Protein AF-T0ZWB0-F1 (afdb_monomer_lite)

Secondary structure (DSSP, 8-state):
--TTTT-TTB---SSTTS---BHHHHHHHHHHHHHHHHHHH-TTTS-------PPP-TTS-S--GGGSPPHHHHTHHHHHHTTTTEEEEEEEEEEEPSS-TTSEEEEEEEEEEEESHIIIIIHHHHHHHHHHHHHHHHHT-S-HHHHHHHHHHHHHHHHHHH-

Radius of gyration: 36.81 Å; chains: 1; bounding box: 70×58×89 Å

Structure (mmCIF, N/CA/C/O backbone):
data_AF-T0ZWB0-F1
#
_entry.id   AF-T0ZWB0-F1
#
loop_
_atom_site.group_PDB
_atom_site.id
_atom_site.type_symbol
_atom_site.label_atom_id
_atom_site.label_alt_id
_atom_site.label_comp_id
_atom_site.label_asym_id
_atom_site.label_entity_id
_atom_site.label_seq_id
_atom_site.pdbx_PDB_ins_code
_atom_site.Cartn_x
_atom_site.Cartn_y
_atom_site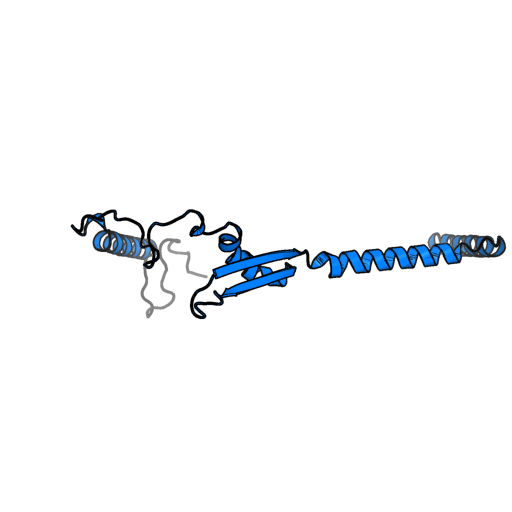.Cartn_z
_atom_site.occupancy
_atom_site.B_iso_or_equiv
_atom_site.auth_seq_id
_atom_site.auth_comp_id
_atom_site.auth_asym_id
_atom_site.auth_atom_id
_atom_site.pdbx_PDB_model_num
ATOM 1 N N . PRO A 1 1 ? -31.741 -39.037 -15.501 1.00 48.69 1 PRO A N 1
ATOM 2 C CA . PRO A 1 1 ? -32.359 -37.693 -15.590 1.00 48.69 1 PRO A CA 1
ATOM 3 C C . PRO A 1 1 ? -33.832 -37.750 -15.142 1.00 48.69 1 PRO A C 1
ATOM 5 O O . PRO A 1 1 ? -34.722 -37.926 -15.963 1.00 48.69 1 PRO A O 1
ATOM 8 N N . SER A 1 2 ? -34.085 -37.709 -13.832 1.00 53.72 2 SER A N 1
ATOM 9 C CA . SER A 1 2 ? -35.435 -37.913 -13.268 1.00 53.72 2 SER A CA 1
ATOM 10 C C . SER A 1 2 ? -35.796 -36.952 -12.130 1.00 53.72 2 SER A C 1
ATOM 12 O O . SER A 1 2 ? -36.906 -37.020 -11.615 1.00 53.72 2 SER A O 1
ATOM 14 N N . ALA A 1 3 ? -34.905 -36.025 -11.761 1.00 52.75 3 ALA A N 1
ATOM 15 C CA . ALA A 1 3 ? -35.101 -35.150 -10.601 1.00 52.75 3 ALA A CA 1
ATOM 16 C C . ALA A 1 3 ? -36.174 -34.056 -10.794 1.00 52.75 3 ALA A C 1
ATOM 18 O O . ALA A 1 3 ? -36.592 -33.444 -9.820 1.00 52.75 3 ALA A O 1
ATOM 19 N N . SER A 1 4 ? -36.631 -33.788 -12.024 1.00 56.62 4 SER A N 1
ATOM 20 C CA . SER A 1 4 ? -37.589 -32.709 -12.323 1.00 56.62 4 SER A CA 1
ATOM 21 C C . SER A 1 4 ? -39.024 -33.175 -12.603 1.00 56.62 4 SER A C 1
ATOM 23 O O . SER A 1 4 ? -39.907 -32.334 -12.758 1.00 56.62 4 SER A O 1
ATOM 25 N N . ILE A 1 5 ? -39.291 -34.487 -12.654 1.00 60.41 5 ILE A N 1
ATOM 26 C CA . ILE A 1 5 ? -40.583 -35.027 -13.129 1.00 60.41 5 ILE A CA 1
ATOM 27 C C . ILE A 1 5 ? -41.739 -34.725 -12.156 1.00 60.41 5 ILE A C 1
ATOM 29 O O . ILE A 1 5 ? -42.873 -34.569 -12.592 1.00 60.41 5 ILE A O 1
ATOM 33 N N . HIS A 1 6 ? -41.463 -34.573 -10.856 1.00 58.78 6 HIS A N 1
ATOM 34 C CA . HIS A 1 6 ? -42.477 -34.271 -9.829 1.00 58.78 6 HIS A CA 1
ATOM 35 C C . HIS A 1 6 ? -42.479 -32.792 -9.391 1.00 58.78 6 HIS A C 1
ATOM 37 O O . HIS A 1 6 ? -43.031 -32.436 -8.350 1.00 58.78 6 HIS A O 1
ATOM 43 N N . GLY A 1 7 ? -41.888 -31.918 -10.211 1.00 62.66 7 GLY A N 1
ATOM 44 C CA . GLY A 1 7 ? -41.811 -30.482 -9.967 1.00 62.66 7 GLY A CA 1
ATOM 45 C C . GLY A 1 7 ? -40.606 -30.074 -9.117 1.00 62.66 7 GLY A C 1
ATOM 46 O O . GLY A 1 7 ? -40.237 -30.735 -8.152 1.00 62.66 7 GLY A O 1
ATOM 47 N N . TRP A 1 8 ? -40.023 -28.924 -9.465 1.00 59.03 8 TRP A N 1
ATOM 48 C CA . TRP A 1 8 ? -38.860 -28.275 -8.832 1.00 59.03 8 TRP A CA 1
ATOM 49 C C . TRP A 1 8 ? -38.935 -28.070 -7.305 1.00 59.03 8 TRP A C 1
ATOM 51 O O . TRP A 1 8 ? -37.942 -27.717 -6.676 1.00 59.03 8 TRP A O 1
ATOM 61 N N . LEU A 1 9 ? -40.116 -28.259 -6.714 1.00 61.00 9 LEU A N 1
ATOM 62 C CA . LEU A 1 9 ? -40.409 -27.988 -5.312 1.00 61.00 9 LEU A CA 1
ATOM 63 C C . LEU A 1 9 ? -40.000 -29.143 -4.375 1.00 61.00 9 LEU A C 1
ATOM 65 O O . LEU A 1 9 ? -39.824 -28.944 -3.169 1.00 61.00 9 LEU A O 1
ATOM 69 N N . TRP A 1 10 ? -39.844 -30.351 -4.922 1.00 58.97 10 TRP A N 1
ATOM 70 C CA . TRP A 1 10 ? -39.532 -31.566 -4.175 1.00 58.97 10 TRP A CA 1
ATOM 71 C C . TRP A 1 10 ? -38.142 -32.073 -4.556 1.00 58.97 10 TRP A C 1
ATOM 73 O O . TRP A 1 10 ? -37.889 -32.383 -5.718 1.00 58.97 10 TRP A O 1
ATOM 83 N N . LEU A 1 11 ? -37.238 -32.204 -3.578 1.00 60.94 11 LEU A N 1
ATOM 84 C CA . LEU A 1 11 ? -35.995 -32.953 -3.767 1.00 60.94 11 LEU A CA 1
ATOM 85 C C . LEU A 1 11 ? -36.364 -34.441 -3.720 1.00 60.94 11 LEU A C 1
ATOM 87 O O . LEU A 1 11 ? -36.394 -35.055 -2.653 1.00 60.94 11 LEU A O 1
ATOM 91 N N . THR A 1 12 ? -36.760 -34.994 -4.867 1.00 57.28 12 THR A N 1
ATOM 92 C CA . THR A 1 12 ? -37.188 -36.395 -4.969 1.00 57.28 12 THR A CA 1
ATOM 93 C C . THR A 1 12 ? -36.032 -37.334 -4.614 1.00 57.28 12 THR A C 1
ATOM 95 O O . THR A 1 12 ? -34.913 -37.110 -5.089 1.00 57.28 12 THR A O 1
ATOM 98 N N . PRO A 1 13 ? -36.274 -38.391 -3.823 1.00 57.09 13 PRO A N 1
ATOM 99 C CA . PRO A 1 13 ? -35.223 -39.284 -3.354 1.00 57.09 13 PRO A CA 1
ATOM 100 C C . PRO A 1 13 ? -34.591 -40.028 -4.529 1.00 57.09 13 PRO A C 1
ATOM 102 O O . PRO A 1 13 ? -35.283 -40.615 -5.359 1.00 57.09 13 PRO A O 1
ATOM 105 N N . VAL A 1 14 ? -33.260 -40.038 -4.576 1.00 62.16 14 VAL A N 1
ATOM 106 C CA . VAL A 1 14 ? -32.497 -40.845 -5.542 1.00 62.16 14 VAL A CA 1
ATOM 107 C C . VAL A 1 14 ? -32.408 -42.321 -5.130 1.00 62.16 14 VAL A C 1
ATOM 109 O O . VAL A 1 14 ? -32.095 -43.164 -5.966 1.00 62.16 14 VAL A O 1
ATOM 112 N N . SER A 1 15 ? -32.702 -42.656 -3.865 1.00 64.12 15 SER A N 1
ATOM 113 C CA . SER A 1 15 ? -32.778 -44.033 -3.358 1.00 64.12 15 SER A CA 1
ATOM 114 C C . SER A 1 15 ? -33.653 -44.138 -2.097 1.00 64.12 15 SER A C 1
ATOM 116 O O . SER A 1 15 ? -33.823 -43.165 -1.365 1.00 64.12 15 SER A O 1
ATOM 118 N N . ALA A 1 16 ? -34.194 -45.332 -1.819 1.00 63.72 16 ALA A N 1
ATOM 119 C CA . ALA A 1 16 ? -35.109 -45.600 -0.697 1.00 63.72 16 ALA A CA 1
ATOM 120 C 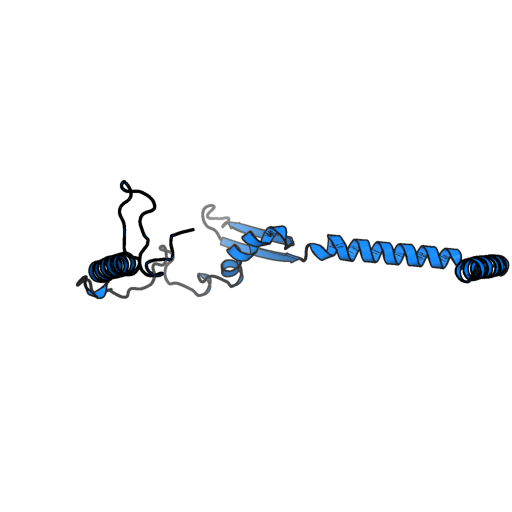C . ALA A 1 16 ? -34.476 -45.451 0.705 1.00 63.72 16 ALA A C 1
ATOM 122 O O . ALA A 1 16 ? -35.192 -45.415 1.701 1.00 63.72 16 ALA A O 1
ATOM 123 N N . GLY A 1 17 ? -33.144 -45.362 0.787 1.00 66.38 17 GLY A N 1
ATOM 124 C CA . GLY A 1 17 ? -32.413 -45.129 2.037 1.00 66.38 17 GLY A CA 1
ATOM 125 C C . GLY A 1 17 ? -32.155 -43.652 2.351 1.00 66.38 17 GLY A C 1
ATOM 126 O O . GLY A 1 17 ? -31.572 -43.357 3.390 1.00 66.38 17 GLY A O 1
ATOM 127 N N . VAL A 1 18 ? -32.546 -42.724 1.470 1.00 64.75 18 VAL A N 1
ATOM 128 C CA . VAL A 1 18 ? -32.284 -41.287 1.629 1.00 64.75 18 VAL A CA 1
ATOM 129 C C . VAL A 1 18 ? -33.598 -40.556 1.886 1.00 64.75 18 VAL A C 1
ATOM 131 O O . VAL A 1 18 ? -34.528 -40.609 1.081 1.00 64.75 18 VAL A O 1
ATOM 134 N N . ALA A 1 19 ? -33.677 -39.867 3.025 1.00 59.78 19 ALA A N 1
ATOM 135 C CA . ALA A 1 19 ? -34.845 -39.085 3.408 1.00 59.78 19 ALA A CA 1
ATOM 136 C C . ALA A 1 19 ? -35.159 -38.005 2.354 1.00 59.78 19 ALA A C 1
ATOM 138 O O . ALA A 1 19 ? -34.281 -37.262 1.916 1.00 59.78 19 ALA A O 1
ATOM 139 N N . SER A 1 20 ? -36.425 -37.937 1.938 1.00 60.09 20 SER A N 1
ATOM 140 C CA . SER A 1 20 ? -36.923 -36.925 1.000 1.00 60.09 20 SER A CA 1
ATOM 141 C C . SER A 1 20 ? -37.364 -35.693 1.773 1.00 60.09 20 SER A C 1
ATOM 143 O O . SER A 1 20 ? -38.243 -35.790 2.628 1.00 60.09 20 SER A O 1
ATOM 145 N N . TYR A 1 21 ? -36.793 -34.534 1.462 1.00 66.81 21 TYR A N 1
ATOM 146 C CA . TYR A 1 21 ? -37.167 -33.269 2.088 1.00 66.81 21 TYR A CA 1
ATOM 147 C C . TYR A 1 21 ? -37.747 -32.331 1.030 1.00 66.81 21 TYR A C 1
ATOM 149 O O . TYR A 1 21 ? -37.176 -32.175 -0.049 1.00 66.81 21 TYR A O 1
ATOM 157 N N . SER A 1 22 ? -38.881 -31.687 1.311 1.00 72.94 22 SER A N 1
ATOM 158 C CA . SER A 1 22 ? -39.372 -30.636 0.417 1.00 72.94 22 SER A CA 1
ATOM 159 C C . SER A 1 22 ? -38.541 -29.371 0.635 1.00 72.94 22 SER A C 1
ATOM 161 O O . SER A 1 22 ? -38.298 -28.967 1.777 1.00 72.94 22 SER A O 1
ATOM 163 N N . ALA A 1 23 ? -38.079 -28.745 -0.451 1.00 76.88 23 ALA A N 1
ATOM 164 C CA . ALA A 1 23 ? -37.282 -27.523 -0.356 1.00 76.88 23 ALA A CA 1
ATOM 165 C C . ALA A 1 23 ? -38.018 -26.406 0.424 1.00 76.88 23 ALA A C 1
ATOM 167 O O . ALA A 1 23 ? -37.387 -25.781 1.280 1.00 76.88 23 ALA A O 1
ATOM 168 N N . PRO A 1 24 ? -39.345 -26.202 0.256 1.00 81.25 24 PRO A N 1
ATOM 169 C CA . PRO A 1 24 ? -40.090 -25.243 1.069 1.00 81.25 24 PRO A CA 1
ATOM 170 C C . PRO A 1 24 ? -40.121 -25.595 2.556 1.00 81.25 24 PRO A C 1
ATOM 172 O O . PRO A 1 24 ? -40.014 -24.691 3.381 1.00 81.25 24 PRO A O 1
ATOM 175 N N . LEU A 1 25 ? -40.239 -26.881 2.921 1.00 82.62 25 LEU A N 1
ATOM 176 C CA . LEU A 1 25 ? -40.238 -27.283 4.332 1.00 82.62 25 LEU A CA 1
ATOM 177 C C . LEU A 1 25 ? -38.886 -27.003 4.974 1.00 82.62 25 LEU A C 1
ATOM 179 O O . LEU A 1 25 ? -38.849 -26.426 6.056 1.00 82.62 25 LEU A O 1
ATOM 183 N N . VAL A 1 26 ? -37.785 -27.332 4.298 1.00 85.19 26 VAL A N 1
ATOM 184 C CA . VAL A 1 26 ? -36.436 -27.058 4.816 1.00 85.19 26 VAL A CA 1
ATOM 185 C C . VAL A 1 26 ? -36.215 -25.558 4.998 1.00 85.19 26 VAL A C 1
ATOM 187 O O . VAL A 1 26 ? -35.767 -25.132 6.061 1.00 85.19 26 VAL A O 1
ATOM 190 N N . VAL A 1 27 ? -36.583 -24.746 4.002 1.00 88.88 27 VAL A N 1
ATOM 191 C CA . VAL A 1 27 ? -36.461 -23.283 4.088 1.00 88.88 27 VAL A CA 1
ATOM 192 C C . VAL A 1 27 ? -37.349 -22.727 5.203 1.00 88.88 27 VAL A C 1
ATOM 194 O O . VAL A 1 27 ? -36.884 -21.909 5.991 1.00 88.88 27 VAL A O 1
ATOM 197 N N . SER A 1 28 ? -38.593 -23.197 5.330 1.00 90.75 28 SER A N 1
ATOM 198 C CA . SER A 1 28 ? -39.494 -22.769 6.407 1.00 90.75 28 SER A CA 1
ATOM 199 C C . SER A 1 28 ? -38.959 -23.146 7.789 1.00 90.75 28 SER A C 1
ATOM 201 O O . SER A 1 28 ? -38.955 -22.310 8.688 1.00 90.75 28 SER A O 1
ATOM 203 N N . GLY A 1 29 ? -38.425 -24.360 7.947 1.00 93.12 29 GLY A N 1
ATOM 204 C CA . GLY A 1 29 ? -37.815 -24.823 9.190 1.00 93.12 29 GLY A CA 1
ATOM 205 C C . GLY A 1 29 ? -36.586 -23.998 9.557 1.00 93.12 29 GLY A C 1
ATOM 206 O O . GLY A 1 29 ? -36.442 -23.595 10.709 1.00 93.12 29 GLY A O 1
ATOM 207 N N . LEU A 1 30 ? -35.743 -23.671 8.572 1.00 93.94 30 LEU A N 1
ATOM 208 C CA . LEU A 1 30 ? -34.593 -22.792 8.762 1.00 93.94 30 LEU A CA 1
ATOM 209 C C . LEU A 1 30 ? -35.025 -21.378 9.165 1.00 93.94 30 LEU A C 1
ATOM 211 O O . LEU A 1 30 ? -34.473 -20.825 10.110 1.00 93.94 30 LEU A O 1
ATOM 215 N N . LEU A 1 31 ? -36.026 -20.801 8.494 1.00 96.25 31 LEU A N 1
ATOM 216 C CA . LEU A 1 31 ? -36.557 -19.477 8.830 1.00 96.25 31 LEU A CA 1
ATOM 217 C C . LEU A 1 31 ? -37.158 -19.444 10.237 1.00 96.25 31 LEU A C 1
ATOM 219 O O . LEU A 1 31 ? -36.924 -18.487 10.969 1.00 96.25 31 LEU A O 1
ATOM 223 N N . VAL A 1 32 ? -37.884 -20.490 10.639 1.00 96.62 32 VAL A N 1
ATOM 224 C CA . VAL A 1 32 ? -38.422 -20.620 12.000 1.00 96.62 32 VAL A CA 1
ATOM 225 C C . VAL A 1 32 ? -37.289 -20.750 13.014 1.00 96.62 32 VAL A C 1
ATOM 227 O O . VAL A 1 32 ? -37.296 -20.037 14.012 1.00 96.62 32 VAL A O 1
ATOM 230 N N . ALA A 1 33 ? -36.285 -21.589 12.755 1.00 95.94 33 ALA A N 1
ATOM 231 C CA . ALA A 1 33 ? -35.133 -21.746 13.642 1.00 95.94 33 ALA A CA 1
ATOM 232 C C . ALA A 1 33 ? -34.343 -20.435 13.794 1.00 95.94 33 ALA A C 1
ATOM 234 O O . ALA A 1 33 ? -34.011 -20.040 14.912 1.00 95.94 33 ALA A O 1
ATOM 235 N N . LEU A 1 34 ? -34.098 -19.724 12.689 1.00 96.00 34 LEU A N 1
ATOM 236 C CA . LEU A 1 34 ? -33.466 -18.403 12.690 1.00 96.00 34 LEU A CA 1
ATOM 237 C C . LEU A 1 34 ? -34.335 -17.361 13.397 1.00 96.00 34 LEU A C 1
ATOM 239 O O . LEU A 1 34 ? -33.804 -16.544 14.140 1.00 96.00 34 LEU A O 1
ATOM 243 N N . GLY A 1 35 ? -35.655 -17.399 13.208 1.00 95.56 35 GLY A N 1
ATOM 244 C CA . GLY A 1 35 ? -36.605 -16.513 13.877 1.00 95.56 35 GLY A CA 1
ATOM 245 C C . GLY A 1 35 ? -36.625 -16.731 15.388 1.00 95.56 35 GLY A C 1
ATOM 246 O O . GLY A 1 35 ? -36.502 -15.772 16.144 1.00 95.56 35 GLY A O 1
ATOM 247 N N . ILE A 1 36 ? -36.691 -17.988 15.836 1.00 94.94 36 ILE A N 1
ATOM 248 C CA . ILE A 1 36 ? -36.590 -18.361 17.253 1.00 94.94 36 ILE A CA 1
ATOM 249 C C . ILE A 1 36 ? -35.235 -17.918 17.813 1.00 94.94 36 ILE A C 1
ATOM 251 O O . ILE A 1 36 ? -35.192 -17.275 18.860 1.00 94.94 36 ILE A O 1
ATOM 255 N N . GLY A 1 37 ? -34.136 -18.206 17.108 1.00 93.31 37 GLY A N 1
ATOM 256 C CA . GLY A 1 37 ? -32.793 -17.786 17.506 1.00 93.31 37 GLY A CA 1
ATOM 257 C C . GLY A 1 37 ? -32.666 -16.267 17.619 1.00 93.31 37 GLY A C 1
ATOM 258 O O . GLY A 1 37 ? -32.148 -15.769 18.614 1.00 93.31 37 GLY A O 1
ATOM 259 N N . TYR A 1 38 ? -33.203 -15.527 16.646 1.00 92.25 38 TYR A N 1
ATOM 260 C CA . TYR A 1 38 ? -33.249 -14.070 16.664 1.00 92.25 38 TYR A CA 1
ATOM 261 C C . TYR A 1 38 ? -34.016 -13.572 17.881 1.00 92.25 38 TYR A C 1
ATOM 263 O O . TYR A 1 38 ? -33.454 -12.809 18.649 1.00 92.25 38 TYR A O 1
ATOM 271 N N . VAL A 1 39 ? -35.249 -14.039 18.092 1.00 90.56 39 VAL A N 1
ATOM 272 C CA . VAL A 1 39 ? -36.121 -13.657 19.214 1.00 90.56 39 VAL A CA 1
ATOM 273 C C . VAL A 1 39 ? -35.430 -13.937 20.556 1.00 90.56 39 VAL A C 1
ATOM 275 O O . VAL A 1 39 ? -35.257 -13.020 21.355 1.00 90.56 39 VAL A O 1
ATOM 278 N N . LEU A 1 40 ? -34.929 -15.157 20.777 1.00 89.44 40 LEU A N 1
ATOM 279 C CA . LEU A 1 40 ? -34.262 -15.547 22.028 1.00 89.44 40 LEU A CA 1
ATOM 280 C C . LEU A 1 40 ? -32.976 -14.756 22.309 1.00 89.44 40 LEU A C 1
ATOM 282 O O . LEU A 1 40 ? -32.699 -14.420 23.461 1.00 89.44 40 LEU A O 1
ATOM 286 N N . LEU A 1 41 ? -32.181 -14.467 21.275 1.00 87.06 41 LEU A N 1
ATOM 287 C CA . LEU A 1 41 ? -30.928 -13.716 21.404 1.00 87.06 41 LEU A CA 1
ATOM 288 C C . LEU A 1 41 ? -31.136 -12.201 21.315 1.00 87.06 41 LEU A C 1
ATOM 290 O O . LEU A 1 41 ? -30.195 -11.442 21.561 1.00 87.06 41 LEU A O 1
ATOM 294 N N . HIS A 1 42 ? -32.341 -11.742 20.964 1.00 85.38 42 HIS A N 1
ATOM 295 C CA . HIS A 1 42 ? -32.579 -10.340 20.689 1.00 85.38 42 HIS A CA 1
ATOM 296 C C . HIS A 1 42 ? -32.376 -9.518 21.970 1.00 85.38 42 HIS A C 1
ATOM 298 O O . HIS A 1 42 ? -33.062 -9.742 22.973 1.00 85.38 42 HIS A O 1
ATOM 304 N N . PRO A 1 43 ? -31.508 -8.493 21.949 1.00 75.12 43 PRO A N 1
ATOM 305 C CA . PRO A 1 43 ? -31.202 -7.709 23.140 1.00 75.12 43 PRO A CA 1
ATOM 306 C C . PRO A 1 43 ? -32.422 -7.025 23.764 1.00 75.12 43 PRO A C 1
ATOM 308 O O . PRO A 1 43 ? -32.412 -6.787 24.962 1.00 75.12 43 PRO A O 1
ATOM 311 N N . ARG A 1 44 ? -33.484 -6.740 22.988 1.00 71.06 44 ARG A N 1
ATOM 312 C CA . ARG A 1 44 ? -34.731 -6.162 23.535 1.00 71.06 44 ARG A CA 1
ATOM 313 C C . ARG A 1 44 ? -35.567 -7.142 24.364 1.00 71.06 44 ARG A C 1
ATOM 315 O O . ARG A 1 44 ? -36.411 -6.679 25.116 1.00 71.06 44 ARG A O 1
ATOM 322 N N . MET A 1 45 ? -35.381 -8.457 24.214 1.00 69.75 45 MET A N 1
ATOM 323 C CA . MET A 1 45 ? -36.087 -9.453 25.037 1.00 69.75 45 MET A CA 1
ATOM 324 C C . MET A 1 45 ? -35.381 -9.725 26.359 1.00 69.75 45 MET A C 1
ATOM 326 O O . MET A 1 45 ? -36.013 -10.105 27.343 1.00 69.75 45 MET A O 1
ATOM 330 N N . ARG A 1 46 ? -34.070 -9.478 26.417 1.00 70.38 46 ARG A N 1
ATOM 331 C CA . ARG A 1 46 ? -33.376 -9.347 27.691 1.00 70.38 46 ARG A CA 1
ATOM 332 C C . ARG A 1 46 ? -33.772 -8.001 28.297 1.00 70.38 46 ARG A C 1
ATOM 334 O O . ARG A 1 46 ? -33.387 -6.961 27.784 1.00 70.38 46 ARG A O 1
ATOM 341 N N . ASN A 1 47 ? -34.460 -8.020 29.439 1.00 65.31 47 ASN A N 1
ATOM 342 C CA . ASN A 1 47 ? -34.779 -6.843 30.272 1.00 65.31 47 ASN A CA 1
ATOM 343 C C . ASN A 1 47 ? -33.542 -6.062 30.789 1.00 65.31 47 ASN A C 1
ATOM 345 O O . ASN A 1 47 ? -33.650 -5.232 31.688 1.00 65.31 47 ASN A O 1
ATOM 349 N N . GLY A 1 48 ? -32.350 -6.308 30.242 1.00 68.44 48 GLY A N 1
ATOM 350 C CA . GLY A 1 48 ? -31.174 -5.492 30.483 1.00 68.44 48 GLY A CA 1
ATOM 351 C C . GLY A 1 48 ? -31.267 -4.232 29.638 1.00 68.44 48 GLY A C 1
ATOM 352 O O . GLY A 1 48 ? -30.968 -4.262 28.446 1.00 68.44 48 GLY A O 1
ATOM 353 N N . ALA A 1 49 ? -31.665 -3.118 30.250 1.00 71.62 49 ALA A N 1
ATOM 354 C CA . ALA A 1 49 ? -31.503 -1.810 29.635 1.00 71.62 49 ALA A CA 1
ATOM 355 C C . ALA A 1 49 ? -30.040 -1.666 29.186 1.00 71.62 49 ALA A C 1
ATOM 357 O O . ALA A 1 49 ? -29.126 -1.676 30.013 1.00 71.62 49 ALA A O 1
ATOM 358 N N . ILE A 1 50 ? -29.808 -1.578 27.873 1.00 75.44 50 ILE A N 1
ATOM 359 C CA . ILE A 1 50 ? -28.470 -1.339 27.331 1.00 75.44 50 ILE A CA 1
ATOM 360 C C . ILE A 1 50 ? -28.071 0.065 27.778 1.00 75.44 50 ILE A C 1
ATOM 362 O O . ILE A 1 50 ? -28.496 1.070 27.202 1.00 75.44 50 ILE A O 1
ATOM 366 N N . ARG A 1 51 ? -27.285 0.139 28.852 1.00 81.69 51 ARG A N 1
ATOM 367 C CA . ARG A 1 51 ? -26.788 1.402 29.382 1.00 81.69 51 ARG A CA 1
ATOM 368 C C . ARG A 1 51 ? -25.760 1.955 28.405 1.00 81.69 51 ARG A C 1
ATOM 370 O O . ARG A 1 51 ? -24.728 1.335 28.163 1.00 81.69 51 ARG A O 1
ATOM 377 N N . ARG A 1 52 ? -26.025 3.147 27.870 1.00 84.88 52 ARG A N 1
ATOM 378 C CA . ARG A 1 52 ? -25.000 3.923 27.170 1.00 84.88 52 ARG A CA 1
ATOM 379 C C . ARG A 1 52 ? -24.048 4.493 28.216 1.00 84.88 52 ARG A C 1
ATOM 381 O O . ARG A 1 52 ? -24.462 5.249 29.091 1.00 84.88 52 ARG A O 1
ATOM 388 N N . VAL A 1 53 ? -22.795 4.082 28.138 1.00 87.12 53 VAL A N 1
ATOM 389 C CA . VAL A 1 53 ? -21.678 4.618 28.920 1.00 87.12 53 VAL A CA 1
ATOM 390 C C . VAL A 1 53 ? -20.644 5.190 27.957 1.00 87.12 53 VAL A C 1
ATOM 392 O O . VAL A 1 53 ? -20.736 4.967 26.747 1.00 87.12 53 VAL A O 1
ATOM 395 N N . SER A 1 54 ? -19.684 5.948 28.480 1.00 85.50 54 SER A N 1
ATOM 396 C CA . SER A 1 54 ? -18.522 6.361 27.697 1.00 85.50 54 SER A CA 1
ATOM 397 C C . SER A 1 54 ? -17.822 5.139 27.100 1.00 85.50 54 SER A C 1
ATOM 399 O O . SER A 1 54 ? -17.814 4.060 27.697 1.00 85.50 54 SER A O 1
ATOM 401 N N . ALA A 1 55 ? -17.238 5.312 25.915 1.00 86.50 55 ALA A N 1
ATOM 402 C CA . ALA A 1 55 ? -16.379 4.291 25.339 1.00 86.50 55 ALA A CA 1
ATOM 403 C C . ALA A 1 55 ? -15.231 3.974 26.309 1.00 86.50 55 ALA A C 1
ATOM 405 O O . ALA A 1 55 ? -14.734 4.863 27.001 1.00 86.50 55 ALA A O 1
ATOM 406 N N . TRP A 1 56 ? -14.840 2.703 26.362 1.00 87.69 56 TRP A N 1
ATOM 407 C CA . TRP A 1 56 ? -13.680 2.272 27.128 1.00 87.69 56 TRP A CA 1
ATOM 408 C C . TRP A 1 56 ? -12.420 2.921 26.549 1.00 87.69 56 TRP A C 1
ATOM 410 O O . TRP A 1 56 ? -12.152 2.797 25.355 1.00 87.69 56 TRP A O 1
ATOM 420 N N . ASP A 1 57 ? -11.667 3.618 27.391 1.00 88.19 57 ASP A N 1
ATOM 421 C CA . ASP A 1 57 ? -10.485 4.402 27.022 1.00 88.19 57 ASP A CA 1
ATOM 422 C C . ASP A 1 57 ? -9.160 3.660 27.265 1.00 88.19 57 ASP A C 1
ATOM 424 O O . ASP A 1 57 ? -8.083 4.257 27.227 1.00 88.19 57 ASP A O 1
ATOM 428 N N . CYS A 1 58 ? -9.224 2.356 27.551 1.00 84.25 58 CYS A N 1
ATOM 429 C CA . CYS A 1 58 ? -8.065 1.530 27.896 1.00 84.25 58 CYS A CA 1
ATOM 430 C C . CYS A 1 58 ? -7.238 2.065 29.081 1.00 84.25 58 CYS A C 1
ATOM 432 O O . CYS A 1 58 ? -6.075 1.693 29.217 1.00 84.25 58 CYS A O 1
ATOM 434 N N . GLY A 1 59 ? -7.821 2.911 29.939 1.00 85.75 59 GLY A N 1
ATOM 435 C CA . GLY A 1 59 ? -7.126 3.513 31.076 1.00 85.75 59 GLY A CA 1
ATOM 436 C C . GLY A 1 59 ? -6.232 4.706 30.719 1.00 85.75 59 GLY A C 1
ATOM 437 O O . GLY A 1 59 ? -5.463 5.147 31.569 1.00 85.75 59 GLY A O 1
ATOM 438 N N . PHE A 1 60 ? -6.325 5.247 29.496 1.00 80.50 60 PHE A N 1
ATOM 439 C CA . PHE A 1 60 ? -5.552 6.419 29.052 1.00 80.50 60 PHE A CA 1
ATOM 440 C C . PHE A 1 60 ? -6.266 7.764 29.285 1.00 80.50 60 PHE A C 1
ATOM 442 O O . PHE A 1 60 ? -5.741 8.814 28.905 1.00 80.50 60 PHE A O 1
ATOM 449 N N . GLY A 1 61 ? -7.436 7.757 29.930 1.00 85.12 61 GLY A N 1
ATOM 450 C CA . GLY A 1 61 ? -8.235 8.950 30.202 1.00 85.12 61 GLY A CA 1
ATOM 451 C C . GLY A 1 61 ? -9.102 9.372 29.012 1.00 85.12 61 GLY A C 1
ATOM 452 O O . GLY A 1 61 ? -9.442 8.577 28.145 1.00 85.12 61 GLY A O 1
ATOM 453 N N . ALA A 1 62 ? -9.490 10.647 28.948 1.00 86.75 62 ALA A N 1
ATOM 454 C CA . ALA A 1 62 ? -10.453 11.113 27.948 1.00 86.75 62 ALA A CA 1
ATOM 455 C C . ALA A 1 62 ? -10.009 10.813 26.499 1.00 86.75 62 ALA A C 1
ATOM 457 O O . ALA A 1 62 ? -8.914 11.195 26.077 1.00 86.75 62 ALA A O 1
ATOM 458 N N . LEU A 1 63 ? -10.892 10.175 25.717 1.00 89.19 63 LEU A N 1
ATOM 459 C CA . LEU A 1 63 ? -10.632 9.891 24.306 1.00 89.19 63 LEU A CA 1
ATOM 460 C C . LEU A 1 63 ? -10.386 11.190 23.531 1.00 89.19 63 LEU A C 1
ATOM 462 O O . LEU A 1 63 ? -11.157 12.146 23.620 1.00 89.19 63 LEU A O 1
ATOM 466 N N . SER A 1 64 ? -9.339 11.188 22.709 1.00 90.00 64 SER A N 1
ATOM 467 C CA . SER A 1 64 ? -8.999 12.298 21.816 1.00 90.00 64 SER A CA 1
ATOM 468 C C . SER A 1 64 ? -9.140 11.895 20.348 1.00 90.00 64 SER A C 1
ATOM 470 O O . SER A 1 64 ? -9.141 10.712 20.004 1.00 90.00 64 SER A O 1
ATOM 472 N N . THR A 1 65 ? -9.210 12.878 19.450 1.00 90.06 65 THR A N 1
ATOM 473 C CA . THR A 1 65 ? -9.257 12.646 17.993 1.00 90.06 65 THR A CA 1
ATOM 474 C C . THR A 1 65 ? -8.042 11.872 17.473 1.00 90.06 65 THR A C 1
ATOM 476 O O . THR A 1 65 ? -8.162 11.133 16.502 1.00 90.06 65 THR A O 1
ATOM 479 N N . ARG A 1 66 ? -6.890 11.963 18.154 1.00 88.12 66 ARG A N 1
ATOM 480 C CA . ARG A 1 66 ? -5.666 11.209 17.830 1.00 88.12 66 ARG A CA 1
ATOM 481 C C . ARG A 1 66 ? -5.825 9.693 18.006 1.00 88.12 66 ARG A C 1
ATOM 483 O O . ARG A 1 66 ? -5.103 8.940 17.368 1.00 88.12 66 ARG A O 1
ATOM 490 N N . MET A 1 67 ? -6.750 9.245 18.856 1.00 88.56 67 MET A N 1
ATOM 491 C CA . MET A 1 67 ? -7.000 7.819 19.113 1.00 88.56 67 MET A CA 1
ATOM 492 C C . MET A 1 67 ? -7.932 7.176 18.074 1.00 88.56 67 MET A C 1
ATOM 494 O O . MET A 1 67 ? -8.221 5.985 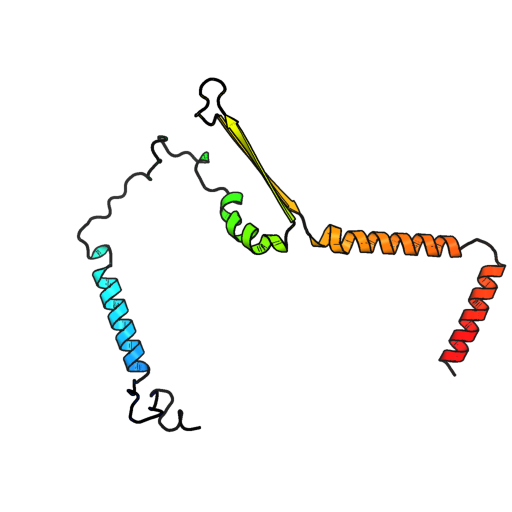18.157 1.00 88.56 67 MET A O 1
ATOM 498 N N . GLN A 1 68 ? -8.437 7.950 17.109 1.00 90.12 68 GLN A N 1
ATOM 499 C CA . GLN A 1 68 ? -9.296 7.429 16.053 1.00 90.12 68 GLN A CA 1
ATOM 500 C C . GLN A 1 68 ? -8.478 6.729 14.966 1.00 90.12 68 GLN A C 1
ATOM 502 O O . GLN A 1 68 ? -7.335 7.087 14.681 1.00 90.12 68 GLN A O 1
ATOM 507 N N . TYR A 1 69 ? -9.097 5.744 14.316 1.00 91.88 69 TYR A N 1
ATOM 508 C CA . TYR A 1 69 ? -8.520 5.112 13.136 1.00 91.88 69 TYR A CA 1
ATOM 509 C C . TYR A 1 69 ? -8.332 6.143 12.020 1.00 91.88 69 TYR A C 1
ATOM 511 O O . TYR A 1 69 ? -9.271 6.827 11.616 1.00 91.88 69 TYR A O 1
ATOM 519 N N . THR A 1 70 ? -7.117 6.221 11.486 1.00 93.12 70 THR A N 1
ATOM 520 C CA . THR A 1 70 ? -6.825 7.021 10.296 1.00 93.12 70 THR A CA 1
ATOM 521 C C . THR A 1 70 ? -7.282 6.289 9.033 1.00 93.12 70 THR A C 1
ATOM 523 O O . THR A 1 70 ? -7.438 5.063 9.023 1.00 93.12 70 THR A O 1
ATOM 526 N N . ALA A 1 71 ? -7.433 7.020 7.925 1.00 92.81 71 ALA A N 1
ATOM 527 C CA . ALA A 1 71 ? -7.701 6.420 6.613 1.00 92.81 71 ALA A CA 1
ATOM 528 C C . ALA A 1 71 ? -6.642 5.365 6.233 1.00 92.81 71 ALA A C 1
ATOM 530 O O . ALA A 1 71 ? -6.947 4.339 5.617 1.00 92.81 71 ALA A O 1
ATOM 531 N N . THR A 1 72 ? -5.397 5.585 6.660 1.00 92.38 72 THR A N 1
ATOM 532 C CA . THR A 1 72 ? -4.278 4.667 6.461 1.00 92.38 72 THR A CA 1
ATOM 533 C C . THR A 1 72 ? -4.463 3.362 7.227 1.00 92.38 72 THR A C 1
ATOM 535 O O . THR A 1 72 ? -4.236 2.291 6.667 1.00 92.38 72 THR A O 1
ATOM 538 N N . ALA A 1 73 ? -4.919 3.414 8.477 1.00 92.69 73 ALA A N 1
ATOM 539 C CA . ALA A 1 73 ? -5.187 2.210 9.258 1.00 92.69 73 ALA A CA 1
ATOM 540 C C . ALA A 1 73 ? -6.425 1.457 8.731 1.00 92.69 73 ALA A C 1
ATOM 542 O O . ALA A 1 73 ? -6.398 0.234 8.613 1.00 92.69 73 ALA A O 1
ATOM 543 N N . PHE A 1 74 ? -7.469 2.178 8.307 1.00 94.88 74 PHE A N 1
ATOM 544 C CA . PHE A 1 74 ? -8.666 1.575 7.707 1.00 94.88 74 PHE A CA 1
ATOM 545 C C . PHE A 1 74 ? -8.364 0.800 6.413 1.00 94.88 74 PHE A C 1
ATOM 547 O O . PHE A 1 74 ? -8.884 -0.291 6.198 1.00 94.88 74 PHE A O 1
ATOM 554 N N . SER A 1 75 ? -7.489 1.335 5.557 1.00 93.94 75 SER A N 1
ATOM 555 C CA . SER A 1 75 ? -7.121 0.699 4.282 1.00 93.94 75 SER A CA 1
ATOM 556 C C . SER A 1 75 ? -6.039 -0.388 4.406 1.00 93.94 75 SER A C 1
ATOM 558 O O . SER A 1 75 ? -5.746 -1.066 3.419 1.00 93.94 75 SER A O 1
ATOM 560 N N . MET A 1 76 ? -5.471 -0.613 5.597 1.00 94.06 76 MET A N 1
ATOM 561 C CA . MET A 1 76 ? -4.399 -1.593 5.829 1.00 94.06 76 MET A CA 1
ATOM 562 C C . MET A 1 76 ? -4.738 -3.024 5.369 1.00 94.06 76 MET A C 1
ATOM 564 O O . MET A 1 76 ? -3.899 -3.623 4.690 1.00 94.06 76 MET A O 1
ATOM 568 N N . PRO A 1 77 ? -5.930 -3.593 5.654 1.00 93.69 77 PRO A N 1
ATOM 569 C CA . PRO A 1 77 ? -6.239 -4.963 5.243 1.00 93.69 77 PRO A CA 1
ATOM 570 C C . PRO A 1 77 ? -6.263 -5.113 3.721 1.00 93.69 77 PRO A C 1
ATOM 572 O O . PRO A 1 77 ? -5.712 -6.068 3.180 1.00 93.69 77 PRO A O 1
ATOM 575 N N . ILE A 1 78 ? -6.843 -4.129 3.028 1.00 92.56 78 ILE A N 1
ATOM 576 C CA . ILE A 1 78 ? -6.917 -4.104 1.565 1.00 92.56 78 ILE A CA 1
ATOM 577 C C . ILE A 1 78 ? -5.503 -4.028 0.985 1.00 92.56 78 ILE A C 1
ATOM 579 O O . ILE A 1 78 ? -5.149 -4.846 0.139 1.00 92.56 78 ILE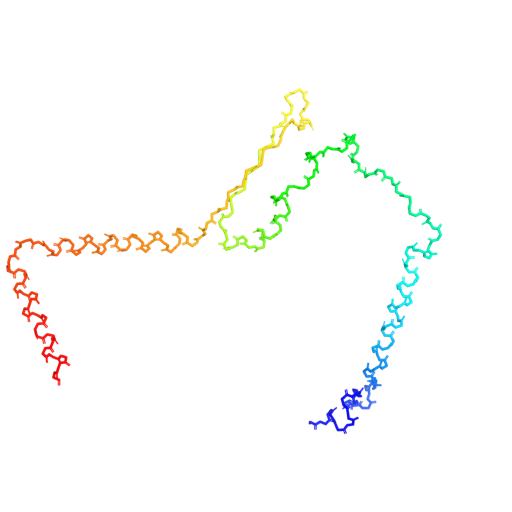 A O 1
ATOM 583 N N . ARG A 1 79 ? -4.658 -3.114 1.485 1.00 91.81 79 ARG A N 1
ATOM 584 C CA . ARG A 1 79 ? -3.257 -3.017 1.044 1.00 91.81 79 ARG A CA 1
ATOM 585 C C . ARG A 1 79 ? -2.499 -4.326 1.244 1.00 91.81 79 ARG A C 1
ATOM 587 O O . ARG A 1 79 ? -1.767 -4.734 0.354 1.00 91.81 79 ARG A O 1
ATOM 594 N N . ARG A 1 80 ? -2.699 -5.008 2.376 1.00 90.25 80 ARG A N 1
ATOM 595 C CA . ARG A 1 80 ? -2.017 -6.274 2.675 1.00 90.25 80 ARG A CA 1
ATOM 596 C C . ARG A 1 80 ? -2.473 -7.413 1.757 1.00 90.25 80 ARG A C 1
ATOM 598 O O . ARG A 1 80 ? -1.635 -8.198 1.326 1.00 90.25 80 ARG A O 1
ATOM 605 N N . ILE A 1 81 ? -3.762 -7.482 1.415 1.00 93.56 81 ILE A N 1
ATOM 606 C CA . ILE A 1 81 ? -4.293 -8.465 0.452 1.00 93.56 81 ILE A CA 1
ATOM 607 C C . ILE A 1 81 ? -3.728 -8.209 -0.952 1.00 93.56 81 ILE A C 1
ATOM 609 O O . ILE A 1 81 ? -3.288 -9.140 -1.622 1.00 93.56 81 ILE A O 1
ATOM 613 N N . PHE A 1 82 ? -3.690 -6.946 -1.383 1.00 90.12 82 PHE A N 1
ATOM 614 C CA . PHE A 1 82 ? -3.199 -6.551 -2.707 1.00 90.12 82 PHE A CA 1
ATOM 615 C C . PHE A 1 82 ? -1.702 -6.210 -2.744 1.00 90.12 82 PHE A C 1
ATOM 617 O O . PHE A 1 82 ? -1.216 -5.683 -3.744 1.00 90.12 82 PHE A O 1
ATOM 624 N N . ASN A 1 83 ? -0.945 -6.566 -1.705 1.00 87.88 83 ASN A N 1
ATOM 625 C CA . ASN A 1 83 ? 0.499 -6.348 -1.635 1.00 87.88 83 ASN A CA 1
ATOM 626 C C . ASN A 1 83 ? 1.289 -6.947 -2.822 1.00 87.88 83 ASN A C 1
ATOM 628 O O . ASN A 1 83 ? 2.311 -6.390 -3.189 1.00 87.88 83 ASN A O 1
ATOM 632 N N . PRO A 1 84 ? 0.863 -8.044 -3.483 1.00 87.50 84 PRO A N 1
ATOM 633 C CA . PRO A 1 84 ? 1.558 -8.513 -4.683 1.00 87.50 84 PRO A CA 1
ATOM 634 C C . PRO A 1 84 ? 1.436 -7.562 -5.883 1.00 87.50 84 PRO A C 1
ATOM 636 O O . PRO A 1 84 ? 2.302 -7.577 -6.757 1.00 87.50 84 PRO A O 1
ATOM 639 N N . VAL A 1 85 ? 0.364 -6.771 -5.952 1.00 88.81 85 VAL A N 1
ATOM 640 C CA . VAL A 1 85 ? 0.075 -5.871 -7.079 1.00 88.81 85 VAL A CA 1
ATOM 641 C C . VAL A 1 85 ? 0.748 -4.516 -6.878 1.00 88.81 85 VAL A C 1
ATOM 643 O O . VAL A 1 85 ? 1.292 -3.950 -7.823 1.00 88.81 85 VAL A O 1
ATOM 646 N N . TRP A 1 86 ? 0.744 -4.018 -5.645 1.00 88.31 86 TRP A N 1
ATOM 647 C CA . TRP A 1 86 ? 1.301 -2.717 -5.285 1.00 88.31 86 TRP A CA 1
ATOM 648 C C . TRP A 1 86 ? 2.712 -2.854 -4.721 1.00 88.31 86 TRP A C 1
ATOM 650 O O . TRP A 1 86 ? 3.030 -3.832 -4.055 1.00 88.31 86 TRP A O 1
ATOM 660 N N . LEU A 1 87 ? 3.561 -1.855 -4.945 1.00 89.25 87 LEU A N 1
ATOM 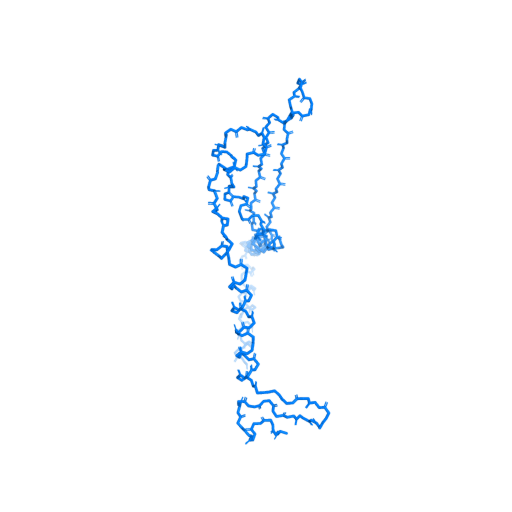661 C CA . LEU A 1 87 ? 4.830 -1.755 -4.234 1.00 89.25 87 LEU A CA 1
ATOM 662 C C . LEU A 1 87 ? 4.577 -0.969 -2.942 1.00 89.25 87 LEU A C 1
ATOM 664 O O . LEU A 1 87 ? 4.530 0.259 -2.964 1.00 89.25 87 LEU A O 1
ATOM 668 N N . VAL A 1 88 ? 4.327 -1.672 -1.838 1.00 90.75 88 VAL A N 1
ATOM 669 C CA . VAL A 1 88 ? 4.043 -1.047 -0.538 1.00 90.75 88 VAL A CA 1
ATOM 670 C C . VAL A 1 88 ? 5.321 -1.002 0.291 1.00 90.75 88 VAL A C 1
ATOM 672 O O . VAL A 1 88 ? 5.888 -2.049 0.598 1.00 90.75 88 VAL A O 1
ATOM 675 N N . ASP A 1 89 ? 5.749 0.203 0.661 1.00 90.81 89 ASP A N 1
ATOM 676 C CA . ASP A 1 89 ? 6.863 0.437 1.580 1.00 90.81 89 ASP A CA 1
ATOM 677 C C . ASP A 1 89 ? 6.335 1.104 2.857 1.00 90.81 89 ASP A C 1
ATOM 679 O O . ASP A 1 89 ? 5.689 2.156 2.815 1.00 90.81 89 ASP A O 1
ATOM 683 N N . GLU A 1 90 ? 6.544 0.441 3.990 1.00 92.38 90 GLU A N 1
ATOM 684 C CA . GLU A 1 90 ? 5.963 0.788 5.285 1.00 92.38 90 GLU A CA 1
ATOM 685 C C . GLU A 1 90 ? 7.070 0.802 6.338 1.00 92.38 90 GLU A C 1
ATOM 687 O O . GLU A 1 90 ? 7.727 -0.212 6.580 1.00 92.38 90 GLU A O 1
ATOM 692 N N . SER A 1 91 ? 7.261 1.951 6.987 1.00 93.69 91 SER A N 1
ATOM 693 C CA . SER A 1 91 ? 8.235 2.114 8.063 1.00 93.69 91 SER A CA 1
ATOM 694 C C . SER A 1 91 ? 7.567 2.694 9.307 1.00 93.69 91 SER A C 1
ATOM 696 O O . SER A 1 91 ? 6.657 3.525 9.247 1.00 93.69 91 SER A O 1
ATOM 698 N N . THR A 1 92 ? 7.973 2.191 10.471 1.00 94.56 92 THR A N 1
ATOM 699 C CA . THR A 1 92 ? 7.466 2.647 11.766 1.00 94.56 92 THR A CA 1
ATOM 700 C C . THR A 1 92 ? 8.639 2.904 12.691 1.00 94.56 92 THR A C 1
ATOM 702 O O . THR A 1 92 ? 9.412 1.993 12.986 1.00 94.56 92 THR A O 1
ATOM 705 N N . THR A 1 93 ? 8.741 4.136 13.173 1.00 95.12 93 THR A N 1
ATOM 706 C CA . THR A 1 93 ? 9.767 4.564 14.120 1.00 95.12 93 THR A CA 1
ATOM 707 C C . THR A 1 93 ? 9.095 4.867 15.448 1.00 95.12 93 THR A C 1
ATOM 709 O O . THR A 1 93 ? 8.203 5.709 15.533 1.00 95.12 93 THR A O 1
ATOM 712 N N . VAL A 1 94 ? 9.507 4.162 16.499 1.00 94.31 94 VAL A N 1
ATOM 713 C CA . VAL A 1 94 ? 9.000 4.372 17.858 1.00 94.31 94 VAL A CA 1
ATOM 714 C C . VAL A 1 94 ? 10.068 5.096 18.661 1.00 94.31 94 VAL A C 1
ATOM 716 O O . VAL A 1 94 ? 11.175 4.589 18.836 1.00 94.31 94 VAL A O 1
ATOM 719 N N . HIS A 1 95 ? 9.731 6.276 19.166 1.00 93.12 95 HIS A N 1
ATOM 720 C CA . HIS A 1 95 ? 10.578 7.040 20.067 1.00 93.12 95 HIS A CA 1
ATOM 721 C C . HIS A 1 95 ? 10.150 6.763 21.505 1.00 93.12 95 HIS A C 1
ATOM 723 O O . HIS A 1 95 ? 9.008 7.031 21.883 1.00 93.12 95 HIS A O 1
ATOM 729 N N . MET A 1 96 ? 11.068 6.229 22.306 1.00 92.94 96 MET A N 1
ATOM 730 C CA . MET A 1 96 ? 10.869 6.024 23.742 1.00 92.94 96 MET A CA 1
ATOM 731 C C . MET A 1 96 ? 11.285 7.268 24.527 1.00 92.94 96 MET A C 1
ATOM 733 O O . MET A 1 96 ? 12.152 8.026 24.090 1.00 92.94 96 MET A O 1
ATOM 737 N N . ASP A 1 97 ? 10.681 7.471 25.694 1.00 90.94 97 ASP A N 1
ATOM 738 C CA . ASP A 1 97 ? 11.089 8.520 26.622 1.00 90.94 97 ASP A CA 1
ATOM 739 C C . ASP A 1 97 ? 12.473 8.182 27.221 1.00 90.94 97 ASP A C 1
ATOM 741 O O . ASP A 1 97 ? 12.636 7.115 27.819 1.00 90.94 97 ASP A O 1
ATOM 745 N N . PRO A 1 98 ? 13.483 9.069 27.110 1.00 89.31 98 PRO A N 1
ATOM 746 C CA . PRO A 1 98 ? 14.806 8.834 27.691 1.00 89.31 98 PRO A CA 1
ATOM 747 C C . PRO A 1 98 ? 14.802 8.672 29.216 1.00 89.31 98 PRO A C 1
ATOM 749 O O . PRO A 1 98 ? 15.731 8.088 29.771 1.00 89.31 98 PRO A O 1
ATOM 752 N N . ARG A 1 99 ? 13.796 9.227 29.905 1.00 91.56 99 ARG A N 1
ATOM 753 C CA . ARG A 1 99 ? 13.665 9.168 31.369 1.00 91.56 99 ARG A CA 1
ATOM 754 C C . ARG A 1 99 ? 12.856 7.963 31.836 1.00 91.56 99 ARG A C 1
ATOM 756 O O . ARG A 1 99 ? 13.051 7.503 32.955 1.00 91.56 99 ARG A O 1
ATOM 763 N N . GLU A 1 100 ? 11.973 7.451 30.985 1.00 90.50 100 GLU A N 1
ATOM 764 C CA . GLU A 1 100 ? 11.078 6.335 31.282 1.00 90.50 100 GLU A CA 1
ATOM 765 C C . GLU A 1 100 ? 11.108 5.332 30.118 1.00 90.50 100 GLU A C 1
ATOM 767 O O . GLU A 1 100 ? 10.302 5.435 29.195 1.00 90.50 100 GLU A O 1
ATOM 772 N N . PRO A 1 101 ? 11.997 4.324 30.140 1.00 84.12 101 PRO A N 1
ATOM 773 C CA . PRO A 1 101 ? 12.233 3.448 28.986 1.00 84.12 101 PRO A CA 1
ATOM 774 C C . PRO A 1 101 ? 11.028 2.580 28.584 1.00 84.1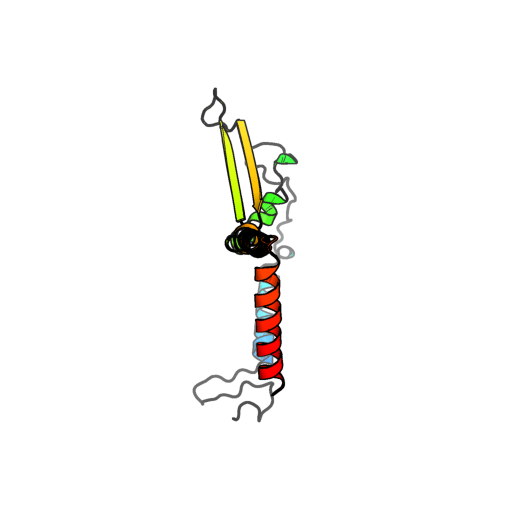2 101 PRO A C 1
ATOM 776 O O . PRO A 1 101 ? 11.016 2.023 27.489 1.00 84.12 101 PRO A O 1
ATOM 779 N N . LEU A 1 102 ? 10.010 2.460 29.445 1.00 87.31 102 LEU A N 1
ATOM 780 C CA . LEU A 1 102 ? 8.747 1.781 29.128 1.00 87.31 102 LEU A CA 1
ATOM 781 C C . LEU A 1 102 ? 7.685 2.718 28.533 1.00 87.31 102 LEU A C 1
ATOM 783 O O . LEU A 1 102 ? 6.626 2.248 28.114 1.00 87.31 102 LEU A O 1
ATOM 787 N N . ARG A 1 103 ? 7.931 4.031 28.499 1.00 88.62 103 ARG A N 1
ATOM 788 C CA . ARG A 1 103 ? 6.971 5.013 28.006 1.00 88.62 103 ARG A CA 1
ATOM 789 C C . ARG A 1 103 ? 7.300 5.400 26.572 1.00 88.62 103 ARG A C 1
ATOM 791 O O . ARG A 1 103 ? 8.366 5.932 26.277 1.00 88.62 103 ARG A O 1
ATOM 798 N N . VAL A 1 104 ? 6.346 5.169 25.677 1.00 89.81 104 VAL A N 1
ATOM 799 C CA . VAL A 1 104 ? 6.432 5.637 24.292 1.00 89.81 104 VAL A CA 1
ATOM 800 C C . VAL A 1 104 ? 6.207 7.149 24.275 1.00 89.81 104 VAL A C 1
ATOM 802 O O . VAL A 1 104 ? 5.157 7.624 24.706 1.00 89.81 104 VAL A O 1
ATOM 805 N N . ALA A 1 105 ? 7.183 7.903 23.777 1.00 91.12 105 ALA A N 1
ATOM 806 C CA . ALA A 1 105 ? 7.097 9.352 23.623 1.00 91.12 105 ALA A CA 1
ATOM 807 C C . ALA A 1 105 ? 6.361 9.735 22.330 1.00 91.12 105 ALA A C 1
ATOM 809 O O . ALA A 1 105 ? 5.469 10.584 22.342 1.00 91.12 105 ALA A O 1
ATOM 810 N N . SER A 1 106 ? 6.701 9.092 21.211 1.00 90.75 106 SER A N 1
ATOM 811 C CA . SER A 1 106 ? 6.014 9.290 19.933 1.00 90.75 106 SER A CA 1
ATOM 812 C C . SER A 1 106 ? 6.183 8.086 19.008 1.00 90.75 106 SER A C 1
ATOM 814 O O . SER A 1 106 ? 7.120 7.302 19.135 1.00 90.75 106 SER A O 1
ATOM 816 N N . VAL A 1 107 ? 5.249 7.935 18.069 1.00 91.88 107 VAL A N 1
ATOM 817 C CA . VAL A 1 107 ? 5.321 6.943 16.993 1.00 91.88 107 VAL A CA 1
ATOM 818 C C . VAL A 1 107 ? 5.175 7.686 15.679 1.00 91.88 107 VAL A C 1
ATOM 820 O O . VAL A 1 107 ? 4.185 8.393 15.474 1.00 91.88 107 VAL A O 1
ATOM 823 N N . GLU A 1 108 ? 6.158 7.532 14.805 1.00 93.25 108 GLU A N 1
ATOM 824 C CA . GLU A 1 108 ? 6.114 8.016 13.435 1.00 93.25 108 GLU A CA 1
ATOM 825 C C . GLU A 1 108 ? 5.854 6.836 12.503 1.00 93.25 108 GLU A C 1
ATOM 827 O O . GLU A 1 108 ? 6.521 5.805 12.574 1.00 93.25 108 GLU A O 1
ATOM 832 N N . TYR A 1 109 ? 4.850 6.986 11.646 1.00 93.31 109 TYR A N 1
ATOM 833 C CA . TYR A 1 109 ? 4.445 5.975 10.685 1.00 93.31 109 TYR A CA 1
ATOM 834 C C . TYR A 1 109 ? 4.503 6.581 9.288 1.00 93.31 109 TYR A C 1
ATOM 836 O O . TYR A 1 109 ? 3.798 7.556 9.015 1.00 93.31 109 TYR A O 1
ATOM 844 N N . GLN A 1 110 ? 5.322 6.004 8.413 1.00 94.06 110 GLN A N 1
ATOM 845 C CA . GLN A 1 110 ? 5.460 6.443 7.029 1.00 94.06 110 GLN A CA 1
ATOM 846 C C . GLN A 1 110 ? 5.025 5.319 6.090 1.00 94.06 110 GLN A C 1
ATOM 848 O O . GLN A 1 110 ? 5.388 4.156 6.262 1.00 94.06 110 GLN A O 1
ATOM 853 N N . LEU A 1 111 ? 4.229 5.685 5.086 1.00 93.88 111 LEU A N 1
ATOM 854 C CA . LEU A 1 111 ? 3.701 4.767 4.087 1.00 93.88 111 LEU A CA 1
ATOM 855 C C . LEU A 1 111 ? 3.909 5.362 2.700 1.00 93.88 111 LEU A C 1
ATOM 857 O O . LEU A 1 111 ? 3.376 6.431 2.398 1.00 93.88 111 LEU A O 1
ATOM 861 N N . HIS A 1 112 ? 4.607 4.622 1.849 1.00 92.69 112 HIS A N 1
ATOM 862 C CA . HIS A 1 112 ? 4.772 4.936 0.440 1.00 92.69 112 HIS A CA 1
ATOM 863 C C . HIS A 1 112 ? 4.139 3.825 -0.397 1.00 92.69 112 HIS A C 1
ATOM 865 O O . HIS A 1 112 ? 4.377 2.638 -0.180 1.00 92.69 112 HIS A O 1
ATOM 871 N N . ILE A 1 113 ? 3.289 4.218 -1.346 1.00 90.75 113 ILE A N 1
ATOM 872 C CA . ILE A 1 113 ? 2.611 3.294 -2.257 1.00 90.75 113 ILE A CA 1
ATOM 873 C C . ILE A 1 113 ? 3.094 3.609 -3.666 1.00 90.75 113 ILE A C 1
ATOM 875 O O . ILE A 1 113 ? 2.808 4.679 -4.201 1.00 90.75 113 ILE A O 1
ATOM 879 N N . GLY A 1 114 ? 3.835 2.673 -4.248 1.00 90.12 114 GLY A N 1
ATOM 880 C CA . GLY A 1 114 ? 4.304 2.720 -5.624 1.00 90.12 114 GLY A CA 1
ATOM 881 C C . GLY A 1 114 ? 3.563 1.737 -6.527 1.00 90.12 114 GLY A C 1
ATOM 882 O O . GLY A 1 114 ? 2.953 0.763 -6.077 1.00 90.12 114 GLY A O 1
ATOM 883 N N . ASP A 1 115 ? 3.659 1.981 -7.831 1.00 89.69 115 ASP A N 1
ATOM 884 C CA . ASP A 1 115 ? 3.209 1.046 -8.855 1.00 89.69 115 ASP A CA 1
ATOM 885 C C . ASP A 1 115 ? 4.330 0.050 -9.182 1.00 89.69 115 ASP A C 1
ATOM 887 O O . ASP A 1 115 ? 5.444 0.432 -9.547 1.00 89.69 115 ASP A O 1
ATOM 891 N N . ARG A 1 116 ? 4.032 -1.246 -9.077 1.00 89.19 116 ARG A N 1
ATOM 892 C CA . ARG A 1 116 ? 4.974 -2.315 -9.415 1.00 89.19 116 ARG A CA 1
ATOM 893 C C . ARG A 1 116 ? 5.162 -2.475 -10.926 1.00 89.19 116 ARG A C 1
ATOM 895 O O . ARG A 1 116 ? 6.227 -2.916 -11.360 1.00 89.19 116 ARG A O 1
ATOM 902 N N . PHE A 1 117 ? 4.171 -2.097 -11.734 1.00 90.62 117 PHE A N 1
ATOM 903 C CA . PHE A 1 117 ? 4.253 -2.146 -13.196 1.00 90.62 117 PHE A CA 1
ATOM 904 C C . PHE A 1 117 ? 5.203 -1.096 -13.764 1.00 90.62 117 PHE A C 1
ATOM 906 O O . PHE A 1 117 ? 5.746 -1.290 -14.852 1.00 90.62 117 PHE A O 1
ATOM 913 N N . TRP A 1 118 ? 5.454 -0.013 -13.033 1.00 91.19 118 TRP A N 1
ATOM 914 C CA . TRP A 1 118 ? 6.349 1.041 -13.488 1.00 91.19 118 TRP A CA 1
ATOM 915 C C . TRP A 1 118 ? 7.789 0.545 -13.730 1.00 91.19 118 TRP A C 1
ATOM 917 O O . TRP A 1 118 ? 8.233 0.564 -14.884 1.00 91.19 118 TRP A O 1
ATOM 927 N N . PRO A 1 119 ? 8.513 0.016 -12.720 1.00 90.75 119 PRO A N 1
ATOM 928 C CA . PRO A 1 119 ? 9.857 -0.519 -12.935 1.00 90.75 119 PRO A CA 1
ATOM 929 C C . PRO A 1 119 ? 9.855 -1.814 -13.760 1.00 90.75 119 PRO A C 1
ATOM 931 O O . PRO A 1 119 ? 10.841 -2.124 -14.427 1.00 90.75 119 PRO A O 1
ATOM 934 N N . LEU A 1 120 ? 8.761 -2.587 -13.733 1.00 90.69 120 LEU A N 1
ATOM 935 C CA . LEU A 1 120 ? 8.694 -3.887 -14.404 1.00 90.69 120 LEU A CA 1
ATOM 936 C C . LEU A 1 120 ? 8.414 -3.785 -15.910 1.00 90.69 120 LEU A C 1
ATOM 938 O O . LEU A 1 120 ? 8.907 -4.613 -16.671 1.00 90.69 120 LEU A O 1
ATOM 942 N N . LEU A 1 121 ? 7.619 -2.803 -16.344 1.00 93.06 121 LEU A N 1
ATOM 943 C CA . LEU A 1 121 ? 7.156 -2.682 -17.728 1.00 93.06 121 LEU A CA 1
ATOM 944 C C . LEU A 1 121 ? 7.560 -1.348 -18.356 1.00 93.06 121 LEU A C 1
ATOM 946 O O . LEU A 1 121 ? 8.227 -1.335 -19.389 1.00 93.06 121 LEU A O 1
ATOM 950 N N . TYR A 1 122 ? 7.205 -0.223 -17.735 1.00 93.56 122 TYR A N 1
ATOM 951 C CA . TYR A 1 122 ? 7.444 1.099 -18.325 1.00 93.56 122 TYR A CA 1
ATOM 952 C C . TYR A 1 122 ? 8.935 1.421 -18.444 1.00 93.56 122 TYR A C 1
ATOM 954 O O . TYR A 1 122 ? 9.410 1.882 -19.488 1.00 93.56 122 TYR A O 1
ATOM 962 N N . GLU A 1 123 ? 9.704 1.143 -17.397 1.00 94.50 123 GLU A N 1
ATOM 963 C CA . GLU A 1 123 ? 11.135 1.420 -17.381 1.00 94.50 123 GLU A CA 1
ATOM 964 C C . GLU A 1 123 ? 11.941 0.580 -18.395 1.00 94.50 123 GLU A C 1
ATOM 966 O O . GLU A 1 123 ? 12.757 1.156 -19.120 1.00 94.50 123 GLU A O 1
ATOM 971 N N . PRO A 1 124 ? 11.748 -0.747 -18.537 1.00 95.56 124 PRO A N 1
ATOM 972 C CA . PRO A 1 124 ? 12.429 -1.493 -19.590 1.00 95.56 124 PRO A CA 1
ATOM 973 C C . PRO A 1 124 ? 11.946 -1.094 -20.985 1.00 95.56 124 PRO A C 1
ATOM 975 O O . PRO A 1 124 ? 12.781 -0.951 -21.876 1.00 95.56 124 PRO A O 1
ATOM 978 N N . VAL A 1 125 ? 10.645 -0.857 -21.195 1.00 96.88 125 VAL A N 1
ATOM 979 C CA . VAL A 1 125 ? 10.125 -0.424 -22.506 1.00 96.88 125 VAL A CA 1
ATOM 980 C C . VAL A 1 125 ? 10.753 0.902 -22.928 1.00 96.88 125 VAL A C 1
ATOM 982 O O . VAL A 1 125 ? 11.249 1.012 -24.049 1.00 96.88 125 VAL A O 1
ATOM 985 N N . SER A 1 126 ? 10.817 1.887 -22.031 1.00 95.94 126 SER A N 1
ATOM 986 C CA . SER A 1 126 ? 11.465 3.167 -22.337 1.00 95.94 126 SER A CA 1
ATOM 987 C C . SER A 1 126 ? 12.953 2.993 -22.664 1.00 95.94 126 SER A C 1
ATOM 989 O O . SER A 1 126 ? 13.444 3.575 -23.634 1.00 95.94 126 SER A O 1
ATOM 991 N N . ARG A 1 127 ? 13.666 2.117 -21.941 1.00 96.25 127 ARG A N 1
ATOM 992 C CA . ARG A 1 127 ? 15.059 1.762 -22.253 1.00 96.25 127 ARG A CA 1
ATOM 993 C C . ARG A 1 127 ? 15.206 1.124 -23.635 1.00 96.25 127 ARG A C 1
ATOM 995 O O . ARG A 1 127 ? 16.118 1.511 -24.367 1.00 96.25 127 ARG A O 1
ATOM 1002 N N . TRP A 1 128 ? 14.319 0.204 -24.014 1.00 97.12 128 TRP A N 1
ATOM 1003 C CA . TRP A 1 128 ? 14.318 -0.426 -25.339 1.00 97.12 128 TRP A CA 1
ATOM 1004 C C . TRP A 1 128 ? 14.042 0.575 -26.457 1.00 97.12 128 TRP A C 1
ATOM 1006 O O . TRP A 1 128 ? 14.760 0.582 -27.456 1.00 97.12 128 TRP A O 1
ATOM 1016 N N . VAL A 1 129 ? 13.069 1.467 -26.273 1.00 97.12 129 VAL A N 1
ATOM 1017 C CA . VAL A 1 129 ? 12.763 2.530 -27.241 1.00 97.12 129 VAL A CA 1
ATOM 1018 C C . VAL A 1 129 ? 13.968 3.454 -27.421 1.00 97.12 129 VAL A C 1
ATOM 1020 O O . VAL A 1 129 ? 14.378 3.722 -28.548 1.00 97.12 129 VAL A O 1
ATOM 1023 N N . LEU A 1 130 ? 14.603 3.882 -26.327 1.00 96.56 130 LEU A N 1
ATOM 1024 C CA . LEU A 1 130 ? 15.808 4.717 -26.383 1.00 96.56 130 LEU A CA 1
ATOM 1025 C C . LEU A 1 130 ? 17.011 3.980 -26.984 1.00 96.56 130 LEU A C 1
ATOM 1027 O O . LEU A 1 130 ? 17.880 4.602 -27.599 1.00 96.56 130 LEU A O 1
ATOM 1031 N N . PHE A 1 131 ? 17.110 2.668 -26.786 1.00 96.12 131 PHE A N 1
ATOM 1032 C CA . PHE A 1 131 ? 18.132 1.845 -27.425 1.00 96.12 131 PHE A CA 1
ATOM 1033 C C . PHE A 1 131 ? 17.904 1.761 -28.939 1.00 96.12 131 PHE A C 1
ATOM 1035 O O . PHE A 1 131 ? 18.825 2.041 -29.707 1.00 96.12 131 PHE A O 1
ATOM 1042 N N . ALA A 1 132 ? 16.675 1.467 -29.368 1.00 95.31 132 ALA A N 1
ATOM 1043 C CA . ALA A 1 132 ? 16.294 1.420 -30.775 1.00 95.31 132 ALA A CA 1
ATOM 1044 C C . ALA A 1 132 ? 16.505 2.776 -31.464 1.00 95.31 132 ALA A C 1
ATOM 1046 O O . ALA A 1 132 ? 17.116 2.832 -32.529 1.00 95.31 132 ALA A O 1
ATOM 1047 N N . ALA A 1 133 ? 16.098 3.877 -30.824 1.00 94.00 133 ALA A N 1
ATOM 1048 C CA . ALA A 1 133 ? 16.319 5.226 -31.337 1.00 94.00 133 ALA A CA 1
ATOM 1049 C C . ALA A 1 133 ? 17.814 5.502 -31.566 1.00 94.00 133 ALA A C 1
ATOM 1051 O O . ALA A 1 133 ? 18.210 5.907 -32.656 1.00 94.00 133 ALA A O 1
ATOM 1052 N N . ARG A 1 134 ? 18.668 5.187 -30.581 1.00 92.25 134 ARG A N 1
ATOM 1053 C CA . ARG A 1 134 ? 20.130 5.334 -30.709 1.00 92.25 134 ARG A CA 1
ATOM 1054 C C . ARG A 1 134 ? 20.717 4.459 -31.815 1.00 92.25 134 ARG A C 1
ATOM 1056 O O . ARG A 1 134 ? 21.652 4.881 -32.497 1.00 92.25 134 ARG A O 1
ATOM 1063 N N . TYR A 1 135 ? 20.186 3.254 -31.999 1.00 90.62 135 TYR A N 1
ATOM 1064 C CA . TYR A 1 135 ? 20.607 2.357 -33.069 1.00 90.62 135 TYR A CA 1
ATOM 1065 C C . TYR A 1 135 ? 20.250 2.917 -34.455 1.00 90.62 135 TYR A C 1
ATOM 1067 O O . TYR A 1 135 ? 21.114 2.981 -35.330 1.00 90.62 135 TYR A O 1
ATOM 1075 N N . VAL A 1 136 ? 19.025 3.421 -34.633 1.00 88.25 136 VAL A N 1
ATOM 1076 C CA . VAL A 1 136 ? 18.584 4.076 -35.877 1.00 88.25 136 VAL A CA 1
ATOM 1077 C C . VAL A 1 136 ? 19.413 5.329 -36.166 1.00 88.25 136 VAL A C 1
ATOM 1079 O O . VAL A 1 136 ? 19.873 5.511 -37.293 1.00 88.25 136 VAL A O 1
ATOM 1082 N N . SER A 1 137 ? 19.694 6.152 -35.151 1.00 85.81 137 SER A N 1
ATOM 1083 C CA . SER A 1 137 ? 20.570 7.320 -35.305 1.00 85.81 137 SER A CA 1
ATOM 1084 C C . SER A 1 137 ? 21.983 6.941 -35.759 1.00 85.81 137 SER A C 1
ATOM 1086 O O . SER A 1 137 ? 22.593 7.677 -36.528 1.00 85.81 137 SER A O 1
ATOM 1088 N N . ARG A 1 138 ? 22.511 5.780 -35.341 1.00 82.50 138 ARG A N 1
ATOM 1089 C CA . ARG A 1 138 ? 23.796 5.275 -35.855 1.00 82.50 138 ARG A CA 1
ATOM 1090 C C . ARG A 1 138 ? 23.712 4.813 -37.304 1.00 82.50 138 ARG A C 1
ATOM 1092 O O . ARG A 1 138 ? 24.670 5.013 -38.041 1.00 82.50 138 ARG A O 1
ATOM 1099 N N . ILE A 1 139 ? 22.604 4.206 -37.721 1.00 79.81 139 ILE A N 1
ATOM 1100 C CA . ILE A 1 139 ? 22.406 3.781 -39.115 1.00 79.81 139 ILE A CA 1
ATOM 1101 C C . ILE A 1 139 ? 22.392 4.987 -40.062 1.00 79.81 139 ILE A C 1
ATOM 1103 O O . ILE A 1 139 ? 22.980 4.925 -41.143 1.00 79.81 139 ILE A O 1
ATOM 1107 N N . GLN A 1 140 ? 21.838 6.118 -39.617 1.00 75.69 140 GLN A N 1
ATOM 1108 C CA . GLN A 1 140 ? 21.890 7.408 -40.315 1.00 75.69 140 GLN A CA 1
ATOM 1109 C C . GLN A 1 140 ? 23.294 8.054 -40.308 1.00 75.69 140 GLN A C 1
ATOM 1111 O O . GLN A 1 140 ? 23.440 9.274 -40.258 1.00 75.69 140 GLN A O 1
ATOM 1116 N N . THR A 1 141 ? 24.361 7.253 -40.406 1.00 66.19 141 THR A N 1
ATOM 1117 C CA . THR A 1 141 ? 25.675 7.745 -40.833 1.00 66.19 141 THR A CA 1
ATOM 1118 C C . THR A 1 141 ? 25.494 8.495 -42.154 1.00 66.19 141 THR A C 1
ATOM 1120 O O . THR A 1 141 ? 25.061 7.903 -43.135 1.00 66.19 141 THR A O 1
ATOM 1123 N N . GLY A 1 142 ? 25.773 9.802 -42.194 1.00 71.12 142 GLY A N 1
ATOM 1124 C CA . GLY A 1 142 ? 25.503 10.718 -43.321 1.00 71.12 142 GLY A CA 1
ATOM 1125 C C . GLY A 1 142 ? 26.251 10.440 -44.639 1.00 71.12 142 GLY A C 1
ATOM 1126 O O . GLY A 1 142 ? 26.613 11.364 -45.359 1.00 71.12 142 GLY A O 1
ATOM 1127 N N . ARG A 1 143 ? 26.529 9.176 -44.964 1.00 75.50 143 ARG A N 1
ATOM 1128 C CA . ARG A 1 143 ? 27.160 8.702 -46.193 1.00 75.50 143 ARG A CA 1
ATOM 1129 C C . ARG A 1 143 ? 26.092 8.314 -47.210 1.00 75.50 143 ARG A C 1
ATOM 1131 O O . ARG A 1 143 ? 25.358 7.350 -47.023 1.00 75.50 143 ARG A O 1
ATOM 1138 N N . VAL A 1 144 ? 26.088 9.006 -48.347 1.00 79.00 144 VAL A N 1
ATOM 1139 C CA . VAL A 1 144 ? 25.148 8.786 -49.466 1.00 79.00 144 VAL A CA 1
ATOM 1140 C C . VAL A 1 144 ? 25.141 7.331 -49.965 1.00 79.00 144 VAL A C 1
ATOM 1142 O O . VAL A 1 144 ? 24.086 6.800 -50.298 1.00 79.00 144 VAL A O 1
ATOM 1145 N N . ARG A 1 145 ? 26.294 6.639 -49.952 1.00 80.69 145 ARG A N 1
ATOM 1146 C CA . ARG A 1 145 ? 26.387 5.224 -50.366 1.00 80.69 145 ARG A CA 1
ATOM 1147 C C . ARG A 1 145 ? 25.507 4.288 -49.531 1.00 80.69 145 ARG A C 1
ATOM 1149 O O . ARG A 1 145 ? 24.951 3.351 -50.089 1.00 80.69 145 ARG A O 1
ATOM 1156 N N . THR A 1 146 ? 25.358 4.541 -48.231 1.00 79.00 146 THR A N 1
ATOM 1157 C CA . THR A 1 146 ? 24.538 3.700 -47.345 1.00 79.00 146 THR A CA 1
ATOM 1158 C C . THR A 1 146 ? 23.056 3.795 -47.720 1.00 79.00 146 THR A C 1
ATOM 1160 O O . THR A 1 146 ? 22.370 2.780 -47.798 1.00 79.00 146 THR A O 1
ATOM 1163 N N . TYR A 1 147 ? 22.580 4.998 -48.054 1.00 82.00 147 TYR A N 1
ATOM 1164 C CA . TYR A 1 147 ? 21.201 5.222 -48.496 1.00 82.00 147 TYR A CA 1
ATOM 1165 C C . TYR A 1 147 ? 20.888 4.537 -49.830 1.00 82.00 147 TYR A C 1
ATOM 1167 O O . TYR A 1 147 ? 19.821 3.949 -49.973 1.00 82.00 147 TYR A O 1
ATOM 1175 N N . LEU A 1 148 ? 21.824 4.556 -50.787 1.00 84.81 148 LEU A N 1
ATOM 1176 C CA . LEU A 1 148 ? 21.646 3.876 -52.077 1.00 84.81 148 LEU A CA 1
ATOM 1177 C C . LEU A 1 148 ? 21.472 2.361 -51.913 1.00 84.81 148 LEU A C 1
ATOM 1179 O O . LEU A 1 148 ? 20.605 1.774 -52.557 1.00 84.81 148 LEU A O 1
ATOM 1183 N N . VAL A 1 149 ? 22.256 1.739 -51.024 1.00 86.56 149 VAL A N 1
ATOM 1184 C CA . VAL A 1 149 ? 22.117 0.309 -50.710 1.00 86.56 149 VAL A CA 1
ATOM 1185 C C . VAL A 1 149 ? 20.758 0.025 -50.069 1.00 86.56 149 VAL A C 1
ATOM 1187 O O . VAL A 1 149 ? 20.094 -0.923 -50.482 1.00 86.56 149 VAL A O 1
ATOM 1190 N N . TYR A 1 150 ? 20.304 0.856 -49.122 1.00 86.62 150 TYR A N 1
ATOM 1191 C CA . TYR A 1 150 ? 18.978 0.686 -48.519 1.00 86.62 150 TYR A CA 1
ATOM 1192 C C . TYR A 1 150 ? 17.852 0.781 -49.542 1.00 86.62 150 TYR A C 1
ATOM 1194 O O . TYR A 1 150 ? 17.004 -0.104 -49.557 1.00 86.62 150 TYR A O 1
ATOM 1202 N N . SER A 1 151 ? 17.876 1.787 -50.420 1.00 89.00 151 SER A N 1
ATOM 1203 C CA . SER A 1 151 ? 16.870 1.946 -51.475 1.00 89.00 151 SER A CA 1
ATOM 1204 C C . SER A 1 151 ? 16.873 0.782 -52.469 1.00 89.00 151 SER A C 1
ATOM 1206 O O . SER A 1 151 ? 15.816 0.309 -52.870 1.00 89.00 151 SER A O 1
ATOM 1208 N N . PHE A 1 152 ? 18.048 0.285 -52.868 1.00 94.31 152 PHE A N 1
ATOM 1209 C CA . PHE A 1 152 ? 18.133 -0.869 -53.766 1.00 94.31 152 PHE A CA 1
ATOM 1210 C C . PHE A 1 152 ? 17.565 -2.141 -53.117 1.00 94.31 152 PHE A C 1
ATOM 1212 O O . PHE A 1 152 ? 16.781 -2.856 -53.739 1.00 94.31 152 PHE A O 1
ATOM 1219 N N . VAL A 1 153 ? 17.898 -2.398 -51.847 1.00 93.56 153 VAL A N 1
ATOM 1220 C CA . VAL A 1 153 ? 17.383 -3.558 -51.100 1.00 93.56 153 VAL A CA 1
ATOM 1221 C C . VAL A 1 153 ? 15.875 -3.456 -50.868 1.00 93.56 153 VAL A C 1
ATOM 1223 O O . VAL A 1 153 ? 15.174 -4.443 -51.082 1.00 93.56 153 VAL A O 1
ATOM 1226 N N . THR A 1 154 ? 15.343 -2.292 -50.478 1.00 93.31 154 THR A N 1
ATOM 1227 C CA . THR A 1 154 ? 13.889 -2.126 -50.305 1.00 93.31 154 THR A CA 1
ATOM 1228 C C . THR A 1 154 ? 13.133 -2.330 -51.612 1.00 93.31 154 THR A C 1
ATOM 1230 O O . THR A 1 154 ? 12.081 -2.963 -51.589 1.00 93.31 154 THR A O 1
ATOM 1233 N N . LEU A 1 155 ? 13.676 -1.885 -52.751 1.00 94.88 155 LEU A N 1
ATOM 1234 C CA . LEU A 1 155 ? 13.091 -2.152 -54.069 1.00 94.88 155 LEU A CA 1
ATOM 1235 C C . LEU A 1 155 ? 13.070 -3.649 -54.406 1.00 94.88 155 LEU A C 1
ATOM 1237 O O . LEU A 1 155 ? 12.051 -4.140 -54.889 1.00 94.88 155 LEU A O 1
ATOM 1241 N N . LEU A 1 156 ? 14.149 -4.388 -54.121 1.00 95.38 156 LEU A N 1
ATOM 1242 C CA . LEU A 1 156 ? 14.178 -5.844 -54.313 1.00 95.38 156 LEU A CA 1
ATOM 1243 C C . LEU A 1 156 ? 13.147 -6.563 -53.432 1.00 95.38 156 LEU A C 1
ATOM 1245 O O . LEU A 1 156 ? 12.447 -7.450 -53.916 1.00 95.38 156 LEU A O 1
ATOM 1249 N N . VAL A 1 157 ? 13.024 -6.167 -52.161 1.00 95.69 157 VAL A N 1
ATOM 1250 C CA . VAL A 1 157 ? 12.037 -6.739 -51.228 1.00 95.69 157 VAL A CA 1
ATOM 1251 C C . VAL A 1 157 ? 10.612 -6.445 -51.691 1.00 95.69 157 VAL A C 1
ATOM 1253 O O . VAL A 1 157 ? 9.776 -7.343 -51.700 1.00 95.69 157 VAL A O 1
ATOM 1256 N N . LEU A 1 158 ? 10.333 -5.208 -52.108 1.00 95.19 158 LEU A N 1
ATOM 1257 C CA . LEU A 1 158 ? 9.010 -4.817 -52.592 1.00 95.19 158 LEU A CA 1
ATOM 1258 C C . LEU A 1 158 ? 8.641 -5.575 -53.874 1.00 95.19 158 LEU A C 1
ATOM 1260 O O . LEU A 1 158 ? 7.514 -6.042 -54.008 1.00 95.19 158 LEU A O 1
ATOM 1264 N N . LEU A 1 159 ? 9.602 -5.743 -54.789 1.00 94.81 159 LEU A N 1
ATOM 1265 C CA . LEU A 1 159 ? 9.421 -6.534 -56.004 1.00 94.81 159 LEU A CA 1
ATOM 1266 C C . LEU A 1 159 ? 9.129 -8.004 -55.686 1.00 94.81 159 LEU A C 1
ATOM 1268 O O . LEU A 1 159 ? 8.283 -8.602 -56.342 1.00 94.81 159 LEU A O 1
ATOM 1272 N N . TRP A 1 160 ? 9.813 -8.576 -54.693 1.00 96.31 160 TRP A N 1
ATOM 1273 C CA . TRP A 1 160 ? 9.564 -9.946 -54.245 1.00 96.31 160 TRP A CA 1
ATOM 1274 C C . TRP A 1 160 ? 8.187 -10.112 -53.599 1.00 96.31 160 TRP A C 1
ATOM 1276 O O . TRP A 1 160 ? 7.555 -11.131 -53.817 1.00 96.31 160 TRP A O 1
ATOM 1286 N N . LEU A 1 161 ? 7.713 -9.117 -52.844 1.00 95.31 161 LEU A N 1
ATOM 1287 C CA . LEU A 1 161 ? 6.409 -9.169 -52.174 1.00 95.31 161 LEU A CA 1
ATOM 1288 C C . LEU A 1 161 ? 5.221 -8.993 -53.139 1.00 95.31 161 LEU A C 1
ATOM 1290 O O . LEU A 1 161 ? 4.117 -9.442 -52.847 1.00 95.31 161 LEU A O 1
ATOM 1294 N N . ILE A 1 162 ? 5.431 -8.268 -54.244 1.00 93.38 162 ILE A N 1
ATOM 1295 C CA . ILE A 1 162 ? 4.424 -8.020 -55.292 1.00 93.38 162 ILE A CA 1
ATOM 1296 C C . ILE A 1 162 ? 4.354 -9.176 -56.302 1.00 93.38 162 ILE A C 1
ATOM 1298 O O . ILE A 1 162 ? 3.323 -9.358 -56.951 1.00 93.38 162 ILE A O 1
ATOM 1302 N N . ARG A 1 163 ? 5.457 -9.907 -56.476 1.00 66.12 163 ARG A N 1
ATOM 1303 C CA . ARG A 1 163 ? 5.518 -11.140 -57.269 1.00 66.12 163 ARG A CA 1
ATOM 1304 C C . ARG A 1 163 ? 4.857 -12.298 -56.534 1.00 66.12 163 ARG A C 1
ATOM 1306 O O . ARG A 1 163 ? 4.297 -13.145 -57.262 1.00 66.12 163 ARG A O 1
#

Sequence (163 aa):
PSASIHGWLWLTPVSAGVASYSAPLVVSGLLVALGIGYVLLHPRMRNGAIRRVSAWDCGFGALSTRMQYTATAFSMPIRRIFNPVWLVDESTTVHMDPREPLRVASVEYQLHIGDRFWPLLYEPVSRWVLFAARYVSRIQTGRVRTYLVYSFVTLLVLLWLIR

Foldseek 3Di:
DCQDVVHPQWRDDPDPVDDTDGPVVVVVVVVVVVVVVCCVPPVVNPPPDPDDDDDDPVPPPDDDPVPDDDPCNVCVVVCVVCVVQKVKDKDKDWDADPVHRVHTPDIDIDIDIHGPCCVVPVVVVVVVVVVVVVVVVVLPPVDPVSVVVVVVVVVVVVVVVVD

Organism: NCBI:txid410659

pLDDT: mean 84.91, std 11.92, range [48.69, 97.12]